Protein AF-F4WQD8-F1 (afdb_monomer_lite)

Radius of gyration: 24.63 Å; chains: 1; bounding box: 44×29×59 Å

Secondary structure (DSSP, 8-state):
-HHHHHTT--HHHHHHHHHHHHGGGPPPHHHHHHHHHHHHSPPP----S-GGG--HHHHHHHHHHHHH-TT--HHHHHHHHT-

Structure (mmCIF, N/CA/C/O backbone):
data_AF-F4WQD8-F1
#
_entry.id   AF-F4WQD8-F1
#
loop_
_atom_site.group_PDB
_atom_site.id
_atom_site.type_symbol
_atom_site.label_atom_id
_atom_site.label_alt_id
_atom_site.label_comp_id
_atom_site.label_asym_id
_atom_site.label_entity_id
_atom_site.label_seq_id
_atom_site.pdbx_PDB_ins_code
_atom_site.Cartn_x
_atom_site.Cartn_y
_atom_site.Cartn_z
_atom_site.occupancy
_atom_site.B_iso_or_equiv
_atom_site.auth_seq_id
_atom_site.auth_comp_id
_atom_site.auth_asym_id
_atom_site.auth_atom_id
_atom_site.pdbx_PDB_model_num
ATOM 1 N N . ILE A 1 1 ? -8.293 3.672 9.151 1.00 94.62 1 ILE A N 1
ATOM 2 C CA . ILE A 1 1 ? -6.960 3.534 9.807 1.00 94.62 1 ILE A CA 1
ATOM 3 C C . ILE A 1 1 ? -5.927 4.530 9.283 1.00 94.62 1 ILE A C 1
ATOM 5 O O . ILE A 1 1 ? -5.534 5.385 10.059 1.00 94.62 1 ILE A O 1
ATOM 9 N N . LYS A 1 2 ? -5.490 4.479 8.010 1.00 94.69 2 LYS A N 1
ATOM 10 C CA . LYS A 1 2 ? -4.476 5.419 7.467 1.00 94.69 2 LYS A CA 1
ATOM 11 C C . LYS A 1 2 ? -4.836 6.897 7.689 1.00 94.69 2 LYS A C 1
ATOM 13 O O . LYS A 1 2 ? -3.978 7.691 8.054 1.00 94.69 2 LYS A O 1
ATOM 18 N N . PHE A 1 3 ? -6.115 7.238 7.527 1.00 95.19 3 PHE A N 1
ATOM 19 C CA . PHE A 1 3 ? -6.661 8.551 7.878 1.00 95.19 3 PHE A CA 1
ATOM 20 C C . PHE A 1 3 ? -6.413 8.917 9.355 1.00 95.19 3 PHE A C 1
ATOM 22 O O . PHE A 1 3 ? -5.788 9.933 9.628 1.00 95.19 3 PHE A O 1
ATOM 29 N N . CYS A 1 4 ? -6.795 8.052 10.300 1.00 95.81 4 CYS A N 1
ATOM 30 C CA . CYS A 1 4 ? -6.574 8.247 11.738 1.00 95.81 4 CYS A CA 1
ATOM 31 C C . CYS A 1 4 ? -5.084 8.406 12.092 1.00 95.81 4 CYS A C 1
ATOM 33 O O . CYS A 1 4 ? -4.738 9.257 12.903 1.00 95.81 4 CYS A O 1
ATOM 35 N N . VAL A 1 5 ? -4.193 7.647 11.440 1.00 94.25 5 VAL A N 1
ATOM 36 C CA . VAL A 1 5 ? -2.734 7.794 11.607 1.00 94.25 5 VAL A CA 1
ATOM 37 C C . VAL A 1 5 ? -2.262 9.180 11.159 1.00 94.25 5 VAL A C 1
ATOM 39 O O . VAL A 1 5 ? -1.496 9.815 11.877 1.00 94.25 5 VAL A O 1
ATOM 42 N N . ARG A 1 6 ? -2.750 9.685 10.015 1.00 94.19 6 ARG A N 1
ATOM 43 C CA . ARG A 1 6 ? -2.449 11.053 9.549 1.00 94.19 6 ARG A CA 1
ATOM 44 C C . ARG A 1 6 ? -3.008 12.137 10.473 1.00 94.19 6 ARG A C 1
ATOM 46 O O . ARG A 1 6 ? -2.402 13.194 10.575 1.00 94.19 6 ARG A O 1
ATOM 53 N N . LEU A 1 7 ? -4.114 11.861 11.164 1.00 95.50 7 LEU A N 1
ATOM 54 C CA . LEU A 1 7 ? -4.663 12.724 12.215 1.00 95.50 7 LEU A CA 1
ATOM 55 C C . LEU A 1 7 ? -3.915 12.617 13.558 1.00 95.50 7 LEU A C 1
ATOM 57 O O . LEU A 1 7 ? -4.347 13.212 14.540 1.00 95.50 7 LEU A O 1
ATOM 61 N N . GLY A 1 8 ? -2.834 11.834 13.642 1.00 94.75 8 GLY A N 1
ATOM 62 C CA . GLY A 1 8 ? -2.061 11.659 14.875 1.00 94.75 8 GLY A CA 1
ATOM 63 C C . GLY A 1 8 ? -2.737 10.782 15.934 1.00 94.75 8 GLY A C 1
ATOM 64 O O . GLY A 1 8 ? -2.241 10.695 17.055 1.00 94.75 8 GLY A O 1
ATOM 65 N N . LYS A 1 9 ? -3.842 10.102 15.600 1.00 96.56 9 LYS A N 1
ATOM 66 C CA . LYS A 1 9 ? -4.557 9.221 16.530 1.00 96.56 9 LYS A CA 1
ATOM 67 C C . LYS A 1 9 ? -3.737 7.985 16.863 1.00 96.56 9 LYS A C 1
ATOM 69 O O . LYS A 1 9 ? -3.105 7.374 15.992 1.00 96.56 9 LYS A O 1
ATOM 74 N N . ASN A 1 10 ? -3.794 7.562 18.120 1.00 95.56 10 ASN A N 1
ATOM 75 C CA . ASN A 1 10 ? -3.151 6.332 18.557 1.00 95.56 10 ASN A CA 1
ATOM 76 C C . ASN A 1 10 ? -3.946 5.086 18.104 1.00 95.56 10 ASN A C 1
ATOM 78 O O . ASN A 1 10 ? -5.056 5.176 17.567 1.00 95.56 10 ASN A O 1
ATOM 82 N N . ALA A 1 11 ? -3.358 3.898 18.265 1.00 95.00 11 ALA A N 1
ATOM 83 C CA . ALA A 1 11 ? -3.962 2.653 17.783 1.00 95.00 11 ALA A CA 1
ATOM 84 C C . ALA A 1 11 ? -5.275 2.303 18.504 1.00 95.00 11 ALA A C 1
ATOM 86 O O . ALA A 1 11 ? -6.171 1.723 17.892 1.00 95.00 11 ALA A O 1
ATOM 87 N N . THR A 1 12 ? -5.397 2.662 19.784 1.00 96.88 12 THR A N 1
ATOM 88 C CA . THR A 1 12 ? -6.604 2.418 20.582 1.00 96.88 12 THR A CA 1
ATOM 89 C C . THR A 1 12 ? -7.736 3.335 20.139 1.00 96.88 12 THR A C 1
ATOM 91 O O . THR A 1 12 ? -8.812 2.835 19.832 1.00 96.88 12 THR A O 1
ATOM 94 N N . GLU A 1 13 ? -7.472 4.638 20.007 1.00 97.50 13 GLU A N 1
ATOM 95 C CA . GLU A 1 13 ? -8.435 5.610 19.472 1.00 97.50 13 GLU A CA 1
ATOM 96 C C . GLU A 1 13 ? -8.887 5.207 18.066 1.00 97.50 13 GLU A C 1
ATOM 98 O O . GLU A 1 13 ? -10.070 5.222 17.753 1.00 97.50 13 GLU A O 1
ATOM 103 N N . THR A 1 14 ? -7.949 4.772 17.219 1.00 97.50 14 THR A N 1
ATOM 104 C CA . THR A 1 14 ? -8.277 4.318 15.862 1.00 97.50 14 THR A CA 1
ATOM 105 C C . THR A 1 14 ? -9.203 3.104 15.880 1.00 97.50 14 THR A C 1
ATOM 107 O O . THR A 1 14 ? -10.119 3.032 15.067 1.00 97.50 14 THR A O 1
ATOM 110 N N . PHE A 1 15 ? -8.981 2.143 16.781 1.00 97.75 15 PHE A N 1
ATOM 111 C CA . PHE A 1 15 ? -9.868 0.989 16.916 1.00 97.75 15 PHE A CA 1
ATOM 112 C C . PHE A 1 15 ? -11.247 1.379 17.458 1.00 97.75 15 PHE A C 1
ATOM 114 O O . PHE A 1 15 ? -12.240 0.898 16.927 1.00 97.75 15 PHE A O 1
ATOM 121 N N . GLN A 1 16 ? -11.322 2.282 18.438 1.00 97.81 16 GLN A N 1
ATOM 122 C CA . GLN A 1 16 ? -12.597 2.791 18.954 1.00 97.81 16 GLN A CA 1
ATOM 123 C C . GLN A 1 16 ? -13.407 3.493 17.857 1.00 97.81 16 GLN A C 1
ATOM 125 O O . GLN A 1 16 ? -14.573 3.170 17.671 1.00 97.81 16 GLN A O 1
ATOM 130 N N . MET A 1 17 ? -12.770 4.355 17.058 1.00 97.50 17 MET A N 1
ATOM 131 C CA . MET A 1 17 ? -13.421 5.014 15.917 1.00 97.50 17 MET A CA 1
ATOM 132 C C . MET A 1 17 ? -13.913 4.012 14.863 1.00 97.50 17 MET A C 1
ATOM 134 O O . MET A 1 17 ? -14.969 4.205 14.268 1.00 97.50 17 MET A O 1
ATOM 138 N N . LEU A 1 18 ? -13.156 2.936 14.610 1.00 97.31 18 LEU A N 1
ATOM 139 C CA . LEU A 1 18 ? -13.608 1.868 13.715 1.00 97.31 18 LEU A CA 1
ATOM 140 C C . LEU A 1 18 ? -14.799 1.105 14.299 1.00 97.31 18 LEU A C 1
ATOM 142 O O . LEU A 1 18 ? -15.740 0.811 13.573 1.00 97.31 18 LEU A O 1
ATOM 146 N N . GLN A 1 19 ? -14.765 0.788 15.592 1.00 97.31 19 GLN A N 1
ATOM 147 C CA . GLN A 1 19 ? -15.843 0.070 16.264 1.00 97.31 19 GLN A CA 1
ATOM 148 C C . GLN A 1 19 ? -17.131 0.897 16.305 1.00 97.31 19 GLN A C 1
ATOM 150 O O . GLN A 1 19 ? -18.209 0.353 16.108 1.00 97.31 19 GLN A O 1
ATOM 155 N N . GLU A 1 20 ? -17.028 2.209 16.497 1.00 97.38 20 GLU A N 1
ATOM 156 C CA . GLU A 1 20 ? -18.175 3.115 16.454 1.00 97.38 20 GLU A CA 1
ATOM 157 C C . GLU A 1 20 ? -18.791 3.202 15.047 1.00 97.38 20 GLU A C 1
ATOM 159 O O . GLU A 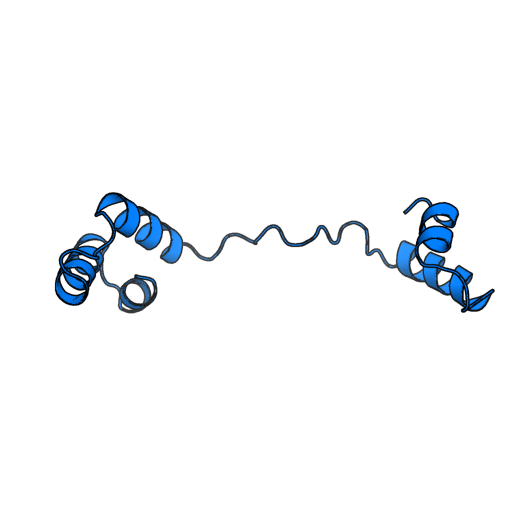1 20 ? -20.010 3.125 14.900 1.00 97.38 20 GLU A O 1
ATOM 164 N N . ALA A 1 21 ? -17.954 3.304 14.009 1.00 97.44 21 ALA A N 1
ATOM 165 C CA . ALA A 1 21 ? -18.413 3.448 12.628 1.00 97.44 21 ALA A CA 1
ATOM 166 C C . ALA A 1 21 ? -18.961 2.146 12.019 1.00 97.44 21 ALA A C 1
ATOM 168 O O . ALA A 1 21 ? -19.955 2.183 11.299 1.00 97.44 21 ALA A O 1
ATOM 169 N N . PHE A 1 22 ? -18.305 1.012 12.281 1.00 96.50 22 PHE A N 1
ATOM 170 C CA . PHE A 1 22 ? -18.598 -0.270 11.626 1.00 96.50 22 PHE A CA 1
ATOM 171 C C . PHE A 1 22 ? -19.300 -1.285 12.534 1.00 96.50 22 PHE A C 1
ATOM 173 O O . PHE A 1 22 ? -19.839 -2.261 12.027 1.00 96.50 22 PHE A O 1
ATOM 180 N N . LYS A 1 23 ? -19.330 -1.061 13.855 1.00 95.50 23 LYS A N 1
ATOM 181 C CA . LYS A 1 23 ? -19.995 -1.931 14.839 1.00 95.50 23 LYS A CA 1
ATOM 182 C C . LYS A 1 23 ? -19.600 -3.402 14.660 1.00 95.50 23 LYS A C 1
ATOM 184 O O . LYS A 1 23 ? -18.429 -3.729 14.855 1.00 95.50 23 LYS A O 1
ATOM 189 N N . ASP A 1 24 ? -20.545 -4.259 14.285 1.00 95.31 24 ASP A N 1
ATOM 190 C CA . ASP A 1 24 ? -20.349 -5.704 14.140 1.00 95.31 24 ASP A CA 1
ATOM 191 C C . ASP A 1 24 ? -19.479 -6.070 12.926 1.00 95.31 24 ASP A C 1
ATOM 193 O O . ASP A 1 24 ? -18.770 -7.073 12.960 1.00 95.31 24 ASP A O 1
ATOM 197 N N . ASP A 1 25 ? -19.430 -5.208 11.905 1.00 96.44 25 ASP A N 1
ATOM 198 C CA . ASP A 1 25 ? -18.567 -5.370 10.726 1.00 96.44 25 ASP A CA 1
ATOM 199 C C . ASP A 1 25 ? -17.140 -4.835 10.961 1.00 96.44 25 ASP A C 1
ATOM 201 O O . ASP A 1 25 ? -16.311 -4.756 10.047 1.00 96.44 25 ASP A O 1
ATOM 205 N N . CYS A 1 26 ? -16.825 -4.421 12.193 1.00 96.38 26 CYS A N 1
ATOM 206 C CA . CYS A 1 26 ? -15.508 -3.909 12.530 1.00 96.38 26 CYS A CA 1
ATOM 207 C C . CYS A 1 26 ? -14.454 -5.024 12.507 1.00 96.38 26 CYS A C 1
ATOM 209 O O . CYS A 1 26 ? -14.598 -6.090 13.105 1.00 96.38 26 CYS A O 1
ATOM 211 N N . ILE A 1 27 ? -13.321 -4.736 11.865 1.00 96.25 27 ILE A N 1
ATOM 212 C CA . ILE A 1 27 ? -12.149 -5.613 11.901 1.00 96.25 27 ILE A CA 1
ATOM 213 C C . ILE A 1 27 ? -11.645 -5.807 13.332 1.00 96.25 27 ILE A C 1
ATOM 215 O O . ILE A 1 27 ? -11.771 -4.931 14.187 1.00 96.25 27 ILE A O 1
ATOM 219 N N . SER A 1 28 ? -10.985 -6.934 13.595 1.00 96.88 28 SER A N 1
ATOM 220 C CA . SER A 1 28 ? -10.540 -7.240 14.953 1.00 96.88 28 SER A CA 1
ATOM 221 C C . SER A 1 28 ? -9.518 -6.224 15.481 1.00 96.88 28 SER A C 1
ATOM 223 O O . SER A 1 28 ? -8.750 -5.602 14.734 1.00 96.88 28 SER A O 1
ATOM 225 N N . ARG A 1 29 ? -9.434 -6.095 16.811 1.00 96.00 29 ARG A N 1
ATOM 226 C CA . ARG A 1 29 ? -8.463 -5.202 17.468 1.00 96.00 29 ARG A CA 1
ATOM 227 C C . ARG A 1 29 ? -7.019 -5.505 17.057 1.00 96.00 29 ARG A C 1
ATOM 229 O O . ARG A 1 29 ? -6.216 -4.583 16.897 1.00 96.00 29 ARG A O 1
ATOM 236 N N . SER A 1 30 ? -6.681 -6.782 16.859 1.00 96.94 30 SER A N 1
ATOM 237 C CA . SER A 1 30 ? -5.349 -7.203 16.412 1.00 96.94 30 SER A CA 1
ATOM 238 C C . SER A 1 30 ? -5.070 -6.787 14.965 1.00 96.94 30 SER A C 1
ATOM 240 O O . SER A 1 30 ? -3.992 -6.257 14.686 1.00 96.94 30 SER A O 1
ATOM 242 N N . GLN A 1 31 ? -6.044 -6.935 14.061 1.00 97.06 31 GLN A N 1
ATOM 243 C CA . GLN A 1 31 ? -5.939 -6.475 12.673 1.00 97.06 31 GLN A CA 1
ATOM 244 C C . GLN A 1 31 ? -5.810 -4.951 12.593 1.00 97.06 31 GLN A C 1
ATOM 246 O O . GLN A 1 31 ? -4.916 -4.447 11.911 1.00 97.06 31 GLN A O 1
ATOM 251 N N . SER A 1 32 ? -6.638 -4.215 13.339 1.00 96.94 32 SER A N 1
ATOM 252 C CA . SER A 1 32 ? -6.566 -2.752 13.408 1.00 96.94 32 SER A CA 1
ATOM 253 C C . SER A 1 32 ? -5.192 -2.276 13.883 1.00 96.94 32 SER A C 1
ATOM 255 O O . SER A 1 32 ? -4.565 -1.433 13.238 1.00 96.94 32 SER A O 1
ATOM 257 N N . ARG A 1 33 ? -4.650 -2.886 14.947 1.00 95.62 33 ARG A N 1
ATOM 258 C CA . ARG A 1 33 ? -3.306 -2.570 15.454 1.00 95.62 33 ARG A CA 1
ATOM 259 C C . ARG A 1 33 ? -2.205 -2.881 14.436 1.00 95.62 33 ARG A C 1
ATOM 261 O O . ARG A 1 33 ? -1.282 -2.079 14.293 1.00 95.62 33 ARG A O 1
ATOM 268 N N . ARG A 1 34 ? -2.294 -4.014 13.724 1.00 95.50 34 ARG A N 1
ATOM 269 C CA . ARG A 1 34 ? -1.341 -4.386 12.661 1.00 95.50 34 ARG A CA 1
ATOM 270 C C . ARG A 1 34 ? -1.298 -3.316 11.571 1.00 95.50 34 ARG A C 1
ATOM 272 O O . ARG A 1 34 ? -0.218 -2.837 11.236 1.00 95.50 34 ARG A O 1
ATOM 279 N N . TRP A 1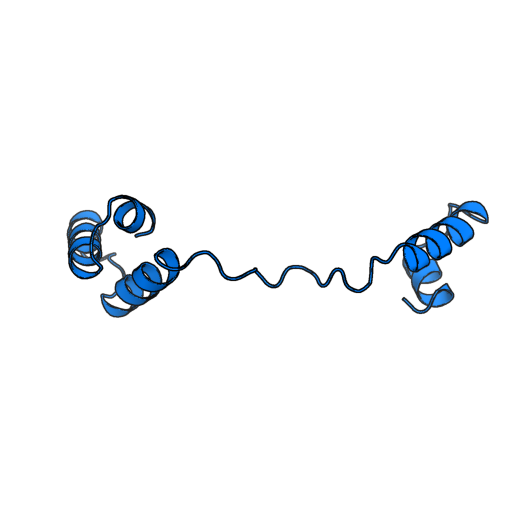 35 ? -2.461 -2.907 11.068 1.00 95.31 35 TRP A N 1
ATOM 280 C CA . TRP A 1 35 ? -2.562 -1.870 10.042 1.00 95.31 35 TRP A CA 1
ATOM 281 C C . TRP A 1 35 ? -2.141 -0.492 10.550 1.00 95.31 35 TRP A C 1
ATOM 283 O O . TRP A 1 35 ? -1.465 0.237 9.832 1.00 95.31 35 TRP A O 1
ATOM 293 N N . HIS A 1 36 ? -2.485 -0.132 11.789 1.00 95.19 36 HIS A N 1
ATOM 294 C CA . HIS A 1 36 ? -2.066 1.139 12.389 1.00 95.19 36 HIS A CA 1
ATOM 295 C C . HIS A 1 36 ? -0.540 1.252 12.450 1.00 95.19 36 HIS A C 1
ATOM 297 O O . HIS A 1 36 ? 0.017 2.253 12.004 1.00 95.19 36 HIS A O 1
ATOM 303 N N . LYS A 1 37 ? 0.145 0.185 12.890 1.00 93.31 37 LYS A N 1
ATOM 304 C CA . LYS A 1 37 ? 1.612 0.110 12.871 1.00 93.31 37 LYS A CA 1
ATOM 305 C C . LYS A 1 37 ? 2.163 0.212 11.446 1.00 93.31 37 LYS A C 1
ATOM 307 O O . LYS A 1 37 ? 3.086 0.991 11.227 1.00 93.31 37 LYS A O 1
ATOM 312 N N . ALA A 1 38 ? 1.591 -0.535 10.499 1.00 91.94 38 ALA A N 1
ATOM 313 C CA . ALA A 1 38 ? 2.031 -0.529 9.103 1.00 91.94 38 ALA A CA 1
ATOM 314 C C . ALA A 1 38 ? 1.925 0.865 8.463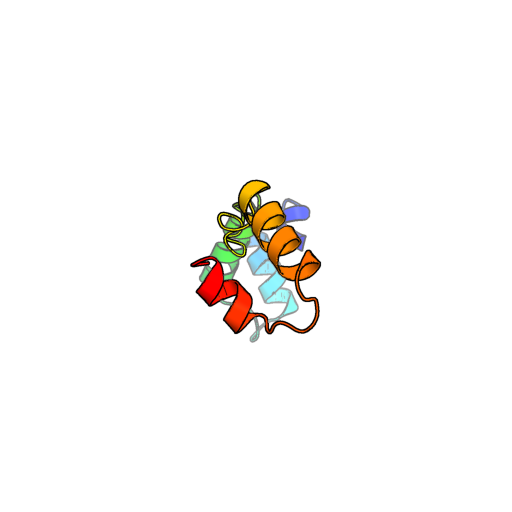 1.00 91.94 38 ALA A C 1
ATOM 316 O O . ALA A 1 38 ? 2.834 1.278 7.763 1.00 91.94 38 ALA A O 1
ATOM 317 N N . PHE A 1 39 ? 0.865 1.623 8.757 1.00 90.50 39 PHE A N 1
ATOM 318 C CA . PHE A 1 39 ? 0.690 2.978 8.225 1.00 90.50 39 PHE A CA 1
ATOM 319 C C . PHE A 1 39 ? 1.495 4.062 8.957 1.00 90.50 39 PHE A C 1
ATOM 321 O O . PHE A 1 39 ? 1.546 5.190 8.468 1.00 90.50 39 PHE A O 1
ATOM 328 N N . LYS A 1 40 ? 2.079 3.759 10.125 1.00 87.56 40 LYS A N 1
ATOM 329 C CA . LYS A 1 40 ? 2.938 4.689 10.879 1.00 87.56 40 LYS A CA 1
ATOM 330 C C . LYS A 1 40 ? 4.377 4.704 10.355 1.00 87.56 40 LYS A C 1
ATOM 332 O O . LYS A 1 40 ? 5.060 5.713 10.492 1.00 87.56 40 LYS A O 1
ATOM 337 N N . VAL A 1 41 ? 4.836 3.594 9.784 1.00 78.69 41 VAL A N 1
ATOM 338 C CA . VAL A 1 41 ? 6.140 3.496 9.119 1.00 78.69 41 VAL A CA 1
ATOM 339 C C . VAL A 1 41 ? 5.946 3.917 7.661 1.00 78.69 41 VAL A C 1
ATOM 341 O O . VAL A 1 41 ? 4.909 3.616 7.071 1.00 78.69 41 VAL A O 1
ATOM 344 N N . ALA A 1 42 ? 6.893 4.665 7.089 1.00 67.69 42 ALA A N 1
ATOM 345 C CA . ALA A 1 42 ? 6.878 4.935 5.652 1.00 67.69 42 ALA A CA 1
ATOM 346 C C . ALA A 1 42 ? 6.827 3.600 4.890 1.00 67.69 42 ALA A C 1
ATOM 348 O O . ALA A 1 42 ? 7.420 2.627 5.356 1.00 67.69 42 ALA A O 1
ATOM 349 N N . ASP A 1 43 ? 6.106 3.546 3.762 1.00 64.69 43 ASP A N 1
ATOM 350 C CA . ASP A 1 43 ? 6.044 2.335 2.933 1.00 64.69 43 ASP A CA 1
ATOM 351 C C . ASP A 1 43 ? 7.487 1.880 2.660 1.00 64.69 43 ASP A C 1
ATOM 353 O O . ASP A 1 43 ? 8.274 2.613 2.056 1.00 64.69 43 ASP A O 1
ATOM 357 N N . GLU A 1 44 ? 7.839 0.688 3.145 1.00 64.06 44 GLU A N 1
ATOM 358 C CA . GLU A 1 44 ? 9.090 0.031 2.780 1.00 64.06 44 GLU A CA 1
ATOM 359 C C . GLU A 1 44 ? 9.117 -0.073 1.246 1.00 64.06 44 GLU A C 1
ATOM 361 O O . GLU A 1 44 ? 8.050 -0.287 0.649 1.00 64.06 44 GLU A O 1
ATOM 366 N N . PRO A 1 45 ? 10.269 0.146 0.576 1.00 63.19 45 PRO A N 1
ATOM 367 C CA . PRO A 1 45 ? 10.342 0.076 -0.875 1.00 63.19 45 PRO A CA 1
ATOM 368 C C . PRO A 1 45 ? 9.690 -1.219 -1.345 1.00 63.19 45 PRO A C 1
ATOM 370 O O . PRO A 1 45 ? 10.154 -2.321 -1.055 1.00 63.19 45 PRO A O 1
ATOM 373 N N . ARG A 1 46 ? 8.554 -1.074 -2.032 1.00 66.38 46 ARG A N 1
ATOM 374 C CA . ARG A 1 46 ? 7.813 -2.226 -2.529 1.00 66.38 46 ARG A CA 1
ATOM 375 C C . ARG A 1 46 ? 8.732 -2.967 -3.479 1.00 66.38 46 ARG A C 1
ATOM 377 O O . ARG A 1 46 ? 9.309 -2.349 -4.375 1.00 66.38 46 ARG A O 1
ATOM 384 N N . SER A 1 47 ? 8.824 -4.281 -3.316 1.00 64.44 47 SER A N 1
ATOM 385 C CA . SER A 1 47 ? 9.390 -5.154 -4.335 1.00 64.44 47 SER A CA 1
ATOM 386 C C . SER A 1 47 ? 8.531 -5.013 -5.593 1.00 64.44 47 SER A C 1
ATOM 388 O O . SER A 1 47 ? 7.494 -5.654 -5.746 1.00 64.44 47 SER A O 1
ATOM 390 N N . GLY A 1 48 ? 8.905 -4.070 -6.453 1.00 70.31 48 GLY A 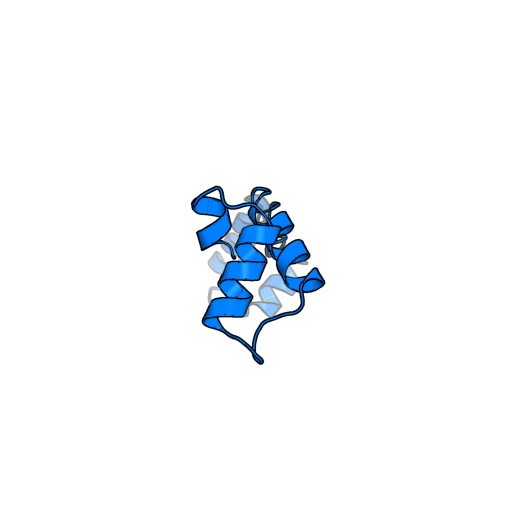N 1
ATOM 391 C CA . GLY A 1 48 ? 8.363 -3.955 -7.794 1.00 70.31 48 GLY A CA 1
ATOM 392 C C . GLY A 1 48 ? 8.898 -5.083 -8.667 1.00 70.31 48 GLY A C 1
ATOM 393 O O . GLY A 1 48 ? 9.684 -5.927 -8.231 1.00 70.31 48 GLY A O 1
ATOM 394 N N . ARG A 1 49 ? 8.506 -5.080 -9.941 1.00 65.25 49 ARG A N 1
ATOM 395 C CA . ARG A 1 49 ? 9.138 -5.947 -10.937 1.00 65.25 49 ARG A CA 1
ATOM 396 C C . ARG A 1 49 ? 10.658 -5.714 -10.901 1.00 65.25 49 ARG A C 1
ATOM 398 O O . ARG A 1 49 ? 11.055 -4.551 -10.998 1.00 65.25 49 ARG A O 1
ATOM 405 N N . PRO A 1 50 ? 11.497 -6.759 -10.792 1.00 60.56 50 PRO A N 1
ATOM 406 C CA . PRO A 1 50 ? 12.943 -6.592 -10.837 1.00 60.56 50 PRO A CA 1
ATOM 407 C C . PRO A 1 50 ? 13.342 -5.849 -12.116 1.00 60.56 50 PRO A C 1
ATOM 409 O O . PRO A 1 50 ? 13.140 -6.338 -13.226 1.00 60.56 50 PRO A O 1
ATOM 412 N N . THR A 1 51 ? 13.886 -4.643 -11.971 1.00 64.00 51 THR A N 1
ATOM 413 C CA . THR A 1 51 ? 14.438 -3.845 -13.077 1.00 64.00 51 THR A CA 1
ATOM 414 C C . THR A 1 51 ? 15.873 -4.238 -13.416 1.00 64.00 51 THR A C 1
ATOM 416 O O . THR A 1 51 ? 16.464 -3.650 -14.315 1.00 64.00 51 THR A O 1
ATOM 419 N N . THR A 1 52 ? 16.418 -5.269 -12.763 1.00 65.81 52 THR A N 1
ATOM 420 C CA . THR A 1 52 ? 17.785 -5.777 -12.963 1.00 65.81 52 THR A CA 1
ATOM 421 C C . THR A 1 52 ? 18.079 -6.192 -14.408 1.00 65.81 52 THR A C 1
ATOM 423 O O . THR A 1 52 ? 19.235 -6.183 -14.818 1.00 65.81 52 THR A O 1
ATOM 426 N N . VAL A 1 53 ? 17.049 -6.502 -15.203 1.00 66.62 53 VAL A N 1
ATOM 427 C CA . VAL A 1 53 ? 17.176 -6.868 -16.627 1.00 66.62 53 VAL A CA 1
ATOM 428 C C . VAL A 1 53 ? 17.294 -5.638 -17.542 1.00 66.62 53 VAL A C 1
ATOM 430 O O . VAL A 1 53 ? 17.860 -5.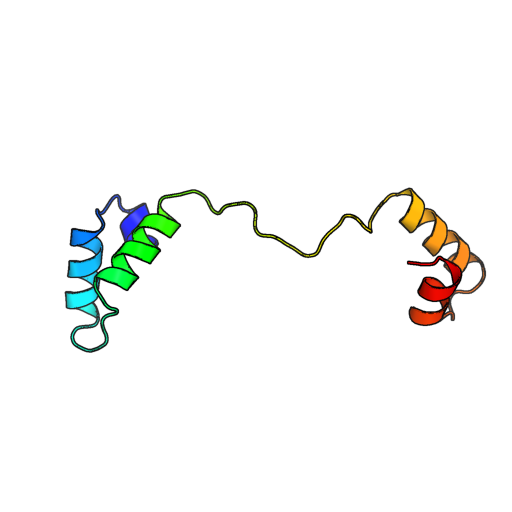723 -18.634 1.00 66.62 53 VAL A O 1
ATOM 433 N N . ARG A 1 54 ? 16.802 -4.465 -17.116 1.00 77.56 54 ARG A N 1
ATOM 434 C CA . ARG A 1 54 ? 16.802 -3.238 -17.927 1.00 77.56 54 ARG A CA 1
ATOM 435 C C . ARG A 1 54 ? 18.097 -2.452 -17.706 1.00 77.56 54 ARG A C 1
ATOM 437 O O . ARG A 1 54 ? 18.124 -1.473 -16.970 1.00 77.56 54 ARG A O 1
ATOM 444 N N . THR A 1 55 ? 19.160 -2.889 -18.373 1.00 85.75 55 THR A N 1
ATOM 445 C CA . THR A 1 55 ? 20.434 -2.159 -18.481 1.00 85.75 55 THR A CA 1
ATOM 446 C C . THR A 1 55 ? 20.558 -1.505 -19.857 1.00 85.75 55 THR A C 1
ATOM 448 O O . THR A 1 55 ? 20.006 -2.025 -20.830 1.00 85.75 55 THR A O 1
ATOM 451 N N . ASP A 1 56 ? 21.318 -0.413 -19.979 1.00 88.19 56 ASP A N 1
ATOM 452 C CA . ASP A 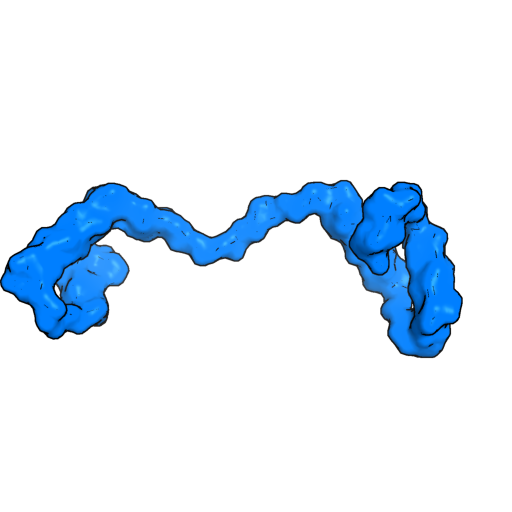1 56 ? 21.560 0.241 -21.279 1.00 88.19 56 ASP A CA 1
ATOM 453 C C . ASP A 1 56 ? 22.177 -0.726 -22.300 1.00 88.19 56 ASP A C 1
ATOM 455 O O . ASP A 1 56 ? 21.830 -0.718 -23.480 1.00 88.19 56 ASP A O 1
ATOM 459 N N . LYS A 1 57 ? 23.025 -1.649 -21.825 1.00 88.88 57 LYS A N 1
ATOM 460 C CA . LYS A 1 57 ? 23.590 -2.735 -22.635 1.00 88.88 57 LYS A CA 1
ATOM 461 C C . LYS A 1 57 ? 22.502 -3.617 -23.249 1.00 88.88 57 LYS A C 1
ATOM 463 O O . LYS A 1 57 ? 22.566 -3.929 -24.436 1.00 88.88 57 LYS A O 1
ATOM 468 N N . ASN A 1 58 ? 21.510 -4.022 -22.459 1.00 87.94 58 ASN A N 1
ATOM 469 C CA . ASN A 1 58 ? 20.437 -4.885 -22.943 1.00 87.94 58 ASN A CA 1
ATOM 470 C C . ASN A 1 58 ? 19.490 -4.137 -23.888 1.00 87.94 58 ASN A C 1
ATOM 472 O O . ASN A 1 58 ? 19.064 -4.703 -24.892 1.00 87.94 58 ASN A O 1
ATOM 476 N N . VAL A 1 59 ? 19.235 -2.851 -23.625 1.00 89.81 59 VAL A N 1
ATOM 477 C CA . VAL A 1 59 ? 18.465 -1.978 -24.525 1.00 89.81 59 VAL A CA 1
ATOM 478 C C . VAL A 1 59 ? 19.153 -1.857 -25.885 1.00 89.81 59 VAL A C 1
ATOM 480 O O . VAL A 1 59 ? 18.500 -2.036 -26.911 1.00 89.81 59 VAL A O 1
ATOM 483 N N . ASN A 1 60 ? 20.468 -1.630 -25.911 1.00 93.19 60 ASN A N 1
ATOM 484 C CA . ASN A 1 60 ? 21.219 -1.532 -27.162 1.00 93.19 60 ASN A CA 1
ATOM 485 C C . ASN A 1 60 ? 21.184 -2.843 -27.958 1.00 93.19 60 ASN A C 1
ATOM 487 O O . ASN A 1 60 ? 20.899 -2.810 -29.153 1.00 93.19 60 ASN A O 1
ATOM 491 N N . ARG A 1 61 ? 21.364 -3.994 -27.294 1.00 92.06 61 ARG A N 1
ATOM 492 C CA . ARG A 1 61 ? 21.292 -5.319 -27.940 1.00 92.06 61 ARG A CA 1
ATOM 493 C C . ARG A 1 61 ? 19.927 -5.581 -28.585 1.00 92.06 61 ARG A C 1
ATOM 495 O O . ARG A 1 61 ? 19.865 -6.042 -29.720 1.00 92.06 61 ARG A O 1
ATOM 502 N N . VAL A 1 62 ? 18.831 -5.251 -27.898 1.00 91.75 62 VAL A N 1
ATOM 503 C CA . VAL A 1 62 ? 17.472 -5.369 -28.463 1.00 91.75 62 VAL A CA 1
ATOM 504 C C . VAL A 1 62 ? 17.279 -4.410 -29.643 1.00 91.75 62 VAL A C 1
ATOM 506 O O . VAL A 1 62 ? 16.730 -4.801 -30.673 1.00 91.75 62 VAL A O 1
ATOM 509 N N . CYS A 1 63 ? 17.760 -3.169 -29.529 1.00 92.12 63 CYS A N 1
ATOM 510 C CA . CYS A 1 63 ? 17.685 -2.179 -30.604 1.00 92.12 63 CYS A CA 1
ATOM 511 C C . CYS A 1 63 ? 18.433 -2.619 -31.870 1.00 92.12 63 CYS A C 1
ATOM 513 O O . CYS A 1 63 ? 17.939 -2.381 -32.969 1.00 92.12 63 CYS A O 1
ATOM 515 N N . GLU A 1 64 ? 19.599 -3.252 -31.744 1.00 93.94 64 GLU A N 1
ATOM 516 C CA . GLU A 1 64 ? 20.358 -3.786 -32.882 1.00 93.94 64 GLU A CA 1
ATOM 517 C C . GLU A 1 64 ? 19.589 -4.891 -33.614 1.00 93.94 64 GLU A C 1
ATOM 519 O O . GLU A 1 64 ? 19.442 -4.828 -34.836 1.00 93.94 64 GLU A O 1
ATOM 524 N N . VAL A 1 65 ? 19.012 -5.844 -32.872 1.00 92.50 65 VAL A N 1
ATOM 525 C CA . VAL A 1 65 ? 18.193 -6.923 -33.448 1.00 92.50 65 VAL A CA 1
ATOM 526 C C . VAL A 1 65 ? 16.977 -6.347 -34.181 1.00 92.50 65 VAL A C 1
ATOM 528 O O . VAL A 1 65 ? 16.734 -6.689 -35.337 1.00 92.50 65 VAL A O 1
ATOM 531 N N . LEU A 1 66 ? 16.270 -5.390 -33.577 1.00 92.00 66 LEU A N 1
ATOM 532 C CA . LEU A 1 66 ? 15.119 -4.738 -34.213 1.00 92.00 66 LEU A CA 1
ATOM 533 C C . LEU A 1 66 ? 15.494 -3.898 -35.440 1.00 92.00 66 LEU A C 1
ATOM 535 O O . LEU A 1 66 ? 14.696 -3.788 -36.368 1.00 92.00 66 LEU A O 1
ATOM 539 N N . ARG A 1 67 ? 16.682 -3.281 -35.467 1.00 93.12 67 ARG A N 1
ATOM 540 C CA . ARG A 1 67 ? 17.169 -2.549 -36.650 1.00 93.12 67 ARG A CA 1
ATOM 541 C C . ARG A 1 67 ? 17.426 -3.482 -37.829 1.00 93.12 67 ARG A C 1
ATOM 543 O O . ARG A 1 67 ? 17.242 -3.048 -38.962 1.00 93.12 67 ARG A O 1
ATOM 550 N N . SER A 1 68 ? 17.829 -4.726 -37.562 1.00 91.75 68 SER A N 1
ATOM 551 C CA . SER A 1 68 ? 18.023 -5.738 -38.603 1.00 91.75 68 SER A CA 1
ATOM 552 C C . SER A 1 68 ? 16.695 -6.254 -39.164 1.00 91.75 68 SER A C 1
ATOM 554 O O . SER A 1 68 ? 16.516 -6.276 -40.379 1.00 91.75 68 SER A O 1
ATOM 556 N N . ASP A 1 69 ? 15.732 -6.577 -38.295 1.00 90.12 69 ASP A N 1
ATOM 557 C CA . ASP A 1 69 ? 14.375 -6.948 -38.690 1.00 90.12 69 ASP A CA 1
ATOM 558 C C . ASP A 1 69 ? 13.361 -6.563 -37.599 1.00 90.12 69 ASP A C 1
ATOM 560 O O . ASP A 1 69 ? 13.397 -7.033 -36.461 1.00 90.12 69 ASP A O 1
ATOM 564 N N . ARG A 1 70 ? 12.408 -5.702 -37.973 1.00 88.62 70 ARG A N 1
ATOM 565 C CA . ARG A 1 70 ? 11.348 -5.202 -37.083 1.00 88.62 70 ARG A CA 1
ATOM 566 C C . ARG A 1 70 ? 10.157 -6.154 -36.950 1.00 88.62 70 ARG A C 1
ATOM 568 O O . ARG A 1 70 ? 9.245 -5.853 -36.186 1.00 88.62 70 ARG A O 1
ATOM 575 N N . ARG A 1 71 ? 10.121 -7.256 -37.706 1.00 93.25 71 ARG A N 1
ATOM 576 C CA . ARG A 1 71 ? 9.035 -8.253 -37.687 1.00 93.25 71 ARG A CA 1
ATOM 577 C C . ARG A 1 71 ? 9.294 -9.408 -36.719 1.00 93.25 71 ARG A C 1
ATOM 579 O O . ARG A 1 71 ? 8.441 -10.283 -36.586 1.00 93.25 71 ARG A O 1
ATOM 586 N N . LEU A 1 72 ? 10.448 -9.416 -36.052 1.00 92.44 72 LEU A N 1
ATOM 587 C CA . LEU A 1 72 ? 10.823 -10.464 -35.109 1.00 92.44 72 LEU A CA 1
ATOM 588 C C . LEU A 1 72 ? 9.892 -10.484 -33.893 1.00 92.44 72 LEU A C 1
ATOM 590 O O . LEU A 1 72 ? 9.509 -9.447 -33.348 1.00 92.44 72 LEU A O 1
ATOM 594 N N . SER A 1 73 ? 9.539 -11.693 -33.457 1.00 92.75 73 SER A N 1
ATOM 595 C CA . SER A 1 73 ? 8.734 -11.885 -32.255 1.00 92.75 73 SER A CA 1
ATOM 596 C C . SER A 1 73 ? 9.555 -11.611 -30.994 1.00 92.75 73 SER A C 1
ATOM 598 O O . SER A 1 73 ? 10.774 -11.780 -30.971 1.00 92.75 73 SER A O 1
ATOM 600 N N . ILE A 1 74 ? 8.870 -11.241 -29.910 1.00 90.75 74 ILE A N 1
ATOM 601 C CA . ILE A 1 74 ? 9.506 -11.015 -28.604 1.00 90.75 74 ILE A CA 1
ATOM 602 C C . ILE A 1 74 ? 10.247 -12.276 -28.136 1.00 90.75 74 ILE A C 1
ATOM 604 O O . ILE A 1 74 ? 11.365 -12.162 -27.646 1.00 90.75 74 ILE A O 1
ATOM 608 N N . GLN A 1 75 ? 9.660 -13.463 -28.340 1.00 92.12 75 GLN A N 1
ATOM 609 C CA . GLN A 1 75 ? 10.279 -14.737 -27.963 1.00 92.12 75 GLN A CA 1
ATOM 610 C C . GLN A 1 75 ? 11.583 -14.972 -28.727 1.00 92.12 75 GLN A C 1
ATOM 612 O O . GLN A 1 75 ? 12.604 -15.270 -28.125 1.00 92.12 75 GLN A O 1
ATOM 617 N N . TYR A 1 76 ? 11.575 -14.741 -30.041 1.00 92.44 76 TYR A N 1
ATOM 618 C CA . TYR A 1 76 ? 12.773 -14.901 -30.858 1.00 92.44 76 TYR A CA 1
ATOM 619 C C . TYR A 1 76 ? 13.898 -13.954 -30.424 1.00 92.44 76 TYR A C 1
ATOM 621 O O . TYR A 1 76 ? 15.061 -14.348 -30.360 1.00 92.44 76 TYR A O 1
ATOM 629 N N . ILE A 1 77 ? 13.560 -12.703 -30.096 1.00 92.06 77 ILE A N 1
ATOM 630 C CA . ILE A 1 77 ? 14.531 -11.721 -29.599 1.00 92.06 77 ILE A CA 1
ATOM 631 C C . ILE A 1 77 ? 15.090 -12.161 -28.237 1.00 92.06 77 ILE A C 1
ATOM 633 O O . ILE A 1 77 ? 16.297 -12.065 -28.024 1.00 92.06 77 ILE A O 1
ATOM 637 N N . ALA A 1 78 ? 14.237 -12.660 -27.338 1.00 90.50 78 ALA A N 1
ATOM 638 C CA . ALA A 1 78 ? 14.635 -13.175 -26.027 1.00 90.50 78 ALA A CA 1
ATOM 639 C C . ALA A 1 78 ? 15.597 -14.368 -26.153 1.00 90.50 78 ALA A C 1
ATOM 641 O O . ALA A 1 78 ? 16.689 -14.336 -25.585 1.00 90.50 78 ALA A O 1
ATOM 642 N N . ASP A 1 79 ? 15.255 -15.348 -26.993 1.00 91.62 79 ASP A N 1
ATOM 643 C CA . ASP A 1 79 ? 16.078 -16.534 -27.249 1.00 91.62 79 ASP A CA 1
ATOM 644 C C . ASP A 1 79 ? 17.424 -16.151 -27.888 1.00 91.62 79 ASP A C 1
ATOM 646 O O . ASP A 1 79 ? 18.480 -16.631 -27.478 1.00 91.62 79 ASP A O 1
ATOM 650 N N . THR A 1 80 ? 17.409 -15.216 -28.846 1.00 89.81 80 THR A N 1
ATOM 651 C CA . THR A 1 80 ? 18.623 -14.717 -29.519 1.00 89.81 80 THR A CA 1
ATOM 652 C C . THR A 1 80 ? 19.558 -13.993 -28.549 1.00 89.81 80 THR A C 1
ATOM 654 O O . THR A 1 80 ? 20.782 -14.067 -28.666 1.00 89.81 80 THR A O 1
ATOM 657 N N . LEU A 1 81 ? 18.997 -13.249 -27.595 1.00 89.88 81 LEU A N 1
ATOM 658 C CA . LEU A 1 81 ? 19.767 -12.422 -26.669 1.00 89.88 81 LEU A CA 1
ATOM 659 C C . LEU A 1 81 ? 20.071 -13.110 -25.333 1.00 89.88 81 LEU A C 1
ATOM 661 O O . LEU A 1 81 ? 20.876 -12.563 -24.564 1.00 89.88 81 LEU A O 1
ATOM 665 N N . ASN A 1 82 ? 19.504 -14.300 -25.114 1.00 86.75 82 ASN A N 1
ATOM 666 C CA . ASN A 1 82 ? 19.530 -15.065 -23.870 1.00 86.75 82 ASN A CA 1
ATOM 667 C C . ASN A 1 82 ? 19.054 -14.211 -22.677 1.00 86.75 82 ASN A C 1
ATOM 669 O O . ASN A 1 82 ? 19.794 -14.022 -21.706 1.00 86.75 82 ASN A O 1
ATOM 673 N N . MET A 1 83 ? 17.864 -13.610 -22.822 1.00 77.88 83 MET A N 1
ATOM 674 C CA . MET A 1 83 ? 17.233 -12.677 -21.870 1.00 77.88 83 MET A CA 1
ATOM 675 C C . MET A 1 83 ? 15.840 -13.116 -21.440 1.00 77.88 83 MET A C 1
ATOM 677 O O . MET A 1 83 ? 15.140 -13.734 -22.266 1.00 77.88 83 MET A O 1
#

Sequence (83 aa):
IKFCVRLGKNATETFQMLQEAFKDDCISRSQSRRWHKAFKVADEPRSGRPTTVRTDKNVNRVCEVLRSDRRLSIQYIADTLNM

Organism: Acromyrmex echinatior (NCBI:txid103372)

InterPro domains:
  IPR041426 Mos1 transposase, HTH domain [PF17906] (3-40)
  IPR052709 Transposase-Methyltransferase Hybrid [PTHR46060] (1-82)

pLDDT: mean 89.02, std 10.61, range [60.56, 97.81]

Foldseek 3Di:
DLVCVVVVHDLVRQQVVQCVVQPVNRDDSVVSNVVSVCSNDDPDPDPDPPCVCVDPVNVVLLVVVCVVPVPDDPVRSCVVSVD